Protein AF-A0A2V8NW48-F1 (afdb_monomer)

Structure (mmCIF, N/CA/C/O backbone):
data_AF-A0A2V8NW48-F1
#
_entry.id   AF-A0A2V8NW48-F1
#
loop_
_atom_site.group_PDB
_atom_site.id
_atom_site.type_symbol
_atom_site.label_atom_id
_atom_site.label_alt_id
_atom_site.label_comp_id
_atom_site.label_asym_id
_atom_site.label_entity_id
_atom_site.label_seq_id
_atom_site.pdbx_PDB_ins_code
_atom_site.Cartn_x
_atom_site.Cartn_y
_atom_site.Cartn_z
_atom_site.occupancy
_atom_site.B_iso_or_equiv
_atom_site.auth_seq_id
_atom_site.auth_comp_id
_atom_site.auth_asym_id
_atom_site.auth_atom_id
_atom_site.pdbx_PDB_model_num
ATOM 1 N N . MET A 1 1 ? -11.510 31.492 -11.851 1.00 40.62 1 MET A N 1
ATOM 2 C CA . MET A 1 1 ? -11.574 30.016 -11.915 1.00 40.62 1 MET A CA 1
ATOM 3 C C . MET A 1 1 ? -10.528 29.464 -10.951 1.00 40.62 1 MET A C 1
ATOM 5 O O . MET A 1 1 ? -9.345 29.568 -11.243 1.00 40.62 1 MET A O 1
ATOM 9 N N . LYS A 1 2 ? -10.920 29.046 -9.737 1.00 43.66 2 LYS A N 1
ATOM 10 C CA . LYS A 1 2 ? -9.961 28.589 -8.715 1.00 43.6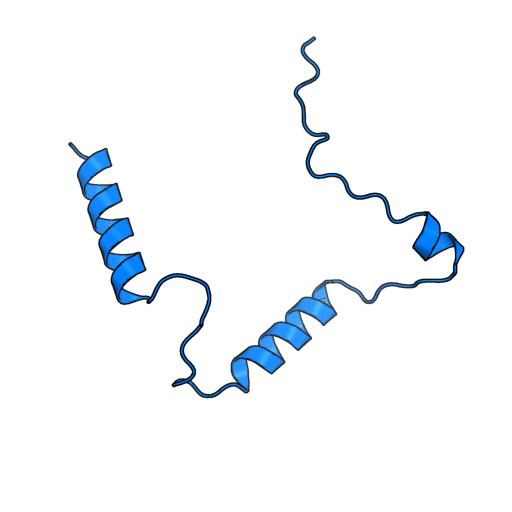6 2 LYS A CA 1
ATOM 11 C C . LYS A 1 2 ? -9.500 27.172 -9.077 1.00 43.66 2 LYS A C 1
ATOM 13 O O . LYS A 1 2 ? -10.296 26.243 -9.023 1.00 43.66 2 LYS A O 1
ATOM 18 N N . MET A 1 3 ? -8.239 27.031 -9.483 1.00 50.78 3 MET A N 1
ATOM 19 C CA . MET A 1 3 ? -7.551 25.742 -9.599 1.00 50.78 3 MET A CA 1
ATOM 20 C C . MET A 1 3 ? -7.350 25.190 -8.184 1.00 50.78 3 MET A C 1
ATOM 22 O O . MET A 1 3 ? -6.419 25.573 -7.480 1.00 50.78 3 MET A O 1
ATOM 26 N N . THR A 1 4 ? -8.286 24.363 -7.730 1.00 51.91 4 THR A N 1
ATOM 27 C CA . THR A 1 4 ? -8.240 23.730 -6.410 1.00 51.91 4 THR A CA 1
ATOM 28 C C . THR A 1 4 ? -7.165 22.636 -6.403 1.00 51.91 4 THR A C 1
ATOM 30 O O . THR A 1 4 ? -7.066 21.830 -7.325 1.00 51.91 4 THR A O 1
ATOM 33 N N . HIS A 1 5 ? -6.335 22.650 -5.364 1.00 57.97 5 HIS A N 1
ATOM 34 C CA . HIS A 1 5 ? -5.102 21.893 -5.140 1.00 57.97 5 HIS A CA 1
ATOM 35 C C . HIS A 1 5 ? -5.240 20.348 -5.129 1.00 57.97 5 HIS A C 1
ATOM 37 O O . HIS A 1 5 ? -4.937 19.708 -4.129 1.00 57.97 5 HIS A O 1
ATOM 43 N N . TYR A 1 6 ? -5.607 19.706 -6.242 1.00 55.88 6 TYR A N 1
ATOM 44 C CA . TYR A 1 6 ? -5.620 18.231 -6.363 1.00 55.88 6 TYR A CA 1
ATOM 45 C C . TYR A 1 6 ? -4.232 17.593 -6.579 1.00 55.88 6 TYR A C 1
ATOM 47 O O . TYR A 1 6 ? -4.115 16.388 -6.785 1.00 55.88 6 TYR A O 1
ATOM 55 N N . ARG A 1 7 ? -3.151 18.381 -6.548 1.00 58.88 7 ARG A N 1
ATOM 56 C CA . ARG A 1 7 ? -1.802 17.920 -6.930 1.00 58.88 7 ARG A CA 1
ATOM 57 C C . ARG A 1 7 ? -1.008 17.245 -5.809 1.00 58.88 7 ARG A C 1
ATOM 59 O O . ARG A 1 7 ? 0.080 16.756 -6.083 1.00 58.88 7 ARG A O 1
ATOM 66 N N . ILE A 1 8 ? -1.521 17.201 -4.579 1.00 67.12 8 ILE A N 1
ATOM 67 C CA . ILE A 1 8 ? -0.762 16.699 -3.419 1.00 67.12 8 ILE A CA 1
ATOM 68 C C . ILE A 1 8 ? -0.679 15.163 -3.333 1.00 67.12 8 ILE A C 1
ATOM 70 O O . ILE A 1 8 ? 0.136 14.656 -2.573 1.00 67.12 8 ILE A O 1
ATOM 74 N N . PHE A 1 9 ? -1.474 14.425 -4.120 1.00 80.00 9 PHE A N 1
ATOM 75 C CA . PHE A 1 9 ? -1.499 12.951 -4.115 1.00 80.00 9 PHE A CA 1
ATOM 76 C C . PHE A 1 9 ? -1.040 12.305 -5.433 1.00 80.00 9 PHE A C 1
ATOM 78 O O . PHE A 1 9 ? -1.234 11.108 -5.632 1.00 80.00 9 PHE A O 1
ATOM 85 N N . LEU A 1 10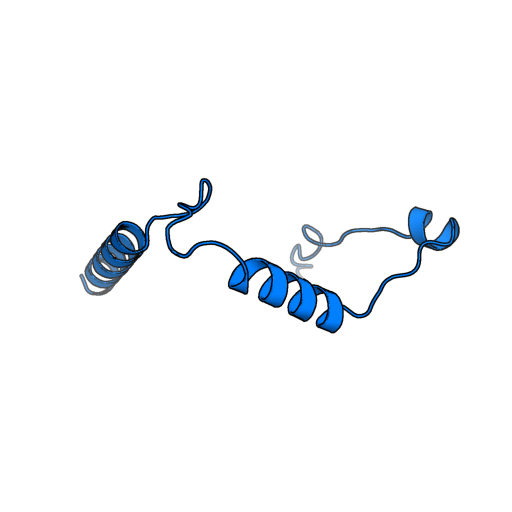 ? -0.432 13.070 -6.347 1.00 86.56 10 LEU A N 1
ATOM 86 C CA . LEU A 1 10 ? 0.148 12.498 -7.564 1.00 86.56 10 LEU A CA 1
ATOM 87 C C . LEU A 1 10 ? 1.581 12.031 -7.308 1.00 86.56 10 LEU A C 1
ATOM 89 O O . LEU A 1 10 ? 2.402 12.774 -6.775 1.00 86.56 10 LEU A O 1
ATOM 93 N N . VAL A 1 11 ? 1.884 10.814 -7.749 1.00 88.56 11 VAL A N 1
ATOM 94 C CA . VAL A 1 11 ? 3.224 10.224 -7.691 1.00 88.56 11 VAL A CA 1
ATOM 95 C C . VAL A 1 11 ? 3.736 10.057 -9.119 1.00 88.56 11 VAL A C 1
ATOM 97 O O . VAL A 1 11 ? 3.006 9.574 -9.980 1.00 88.56 11 VAL A O 1
ATOM 100 N N . ASN A 1 12 ? 4.982 10.463 -9.376 1.00 93.19 12 ASN A N 1
ATOM 101 C CA . ASN A 1 12 ? 5.661 10.230 -10.652 1.00 93.19 12 ASN A CA 1
ATOM 102 C C . ASN A 1 12 ? 6.638 9.056 -10.508 1.00 93.19 12 ASN A C 1
ATOM 104 O O . ASN A 1 12 ? 7.459 9.040 -9.590 1.00 93.19 12 ASN A O 1
ATOM 108 N N . ASN A 1 13 ? 6.559 8.095 -11.426 1.00 95.19 13 ASN A N 1
ATOM 109 C CA . ASN A 1 13 ? 7.429 6.921 -11.479 1.00 95.19 13 ASN A CA 1
ATOM 110 C C . ASN A 1 13 ? 8.078 6.711 -12.863 1.00 95.19 13 ASN A C 1
ATOM 112 O O . ASN A 1 13 ? 8.573 5.618 -13.143 1.00 95.19 13 ASN A O 1
ATOM 116 N N . ASP A 1 14 ? 8.150 7.752 -13.700 1.00 97.62 14 ASP A N 1
ATOM 117 C CA . ASP A 1 14 ? 8.613 7.665 -15.095 1.00 97.62 14 ASP A CA 1
ATOM 118 C C . ASP A 1 14 ? 10.030 7.096 -15.202 1.00 97.62 14 ASP A C 1
ATOM 120 O O . ASP A 1 14 ? 10.324 6.291 -16.082 1.00 97.62 14 ASP A O 1
ATOM 124 N N . LYS A 1 15 ? 10.912 7.457 -14.260 1.00 98.00 15 LYS A N 1
ATOM 125 C CA . LYS A 1 15 ? 12.289 6.939 -14.203 1.00 98.00 15 LYS A CA 1
ATOM 126 C C . LYS A 1 15 ? 12.338 5.417 -14.064 1.00 98.00 15 LYS A C 1
ATOM 128 O O . LYS A 1 15 ? 13.202 4.782 -14.658 1.00 98.00 15 LYS A O 1
ATOM 133 N N . ALA A 1 16 ? 11.433 4.836 -13.278 1.00 97.75 16 ALA A N 1
ATOM 134 C CA . ALA A 1 16 ? 11.400 3.396 -13.055 1.00 97.75 16 ALA A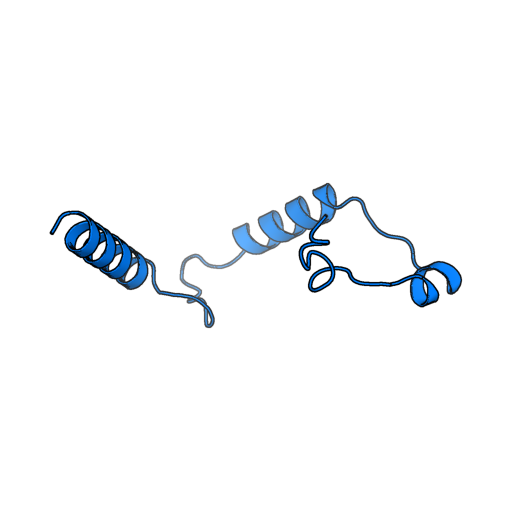 CA 1
ATOM 135 C C . ALA A 1 16 ? 10.876 2.664 -14.295 1.00 97.75 16 ALA A C 1
ATOM 137 O O . ALA A 1 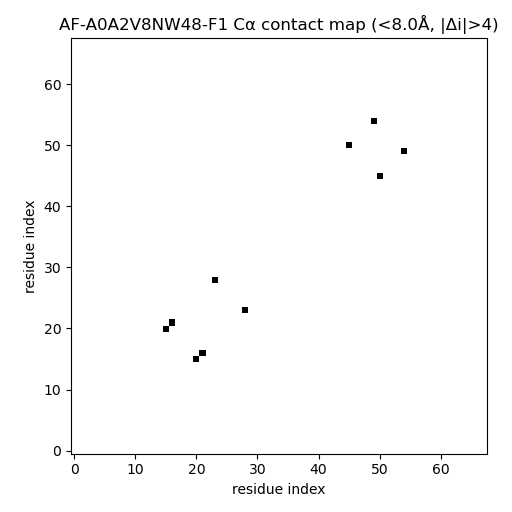16 ? 11.447 1.655 -14.701 1.00 97.75 16 ALA A O 1
ATOM 138 N N . ILE A 1 17 ? 9.843 3.217 -14.936 1.00 98.00 17 ILE A N 1
ATOM 139 C CA . ILE A 1 17 ? 9.305 2.693 -16.197 1.00 98.00 17 ILE A CA 1
ATOM 140 C C . ILE A 1 17 ? 10.371 2.762 -17.298 1.00 98.00 17 ILE A C 1
ATOM 142 O O . ILE A 1 17 ? 10.594 1.776 -17.995 1.00 98.00 17 ILE A O 1
ATOM 146 N N . ALA A 1 18 ? 11.092 3.883 -17.411 1.00 98.19 18 ALA A N 1
ATOM 147 C CA . ALA A 1 18 ? 12.188 4.045 -18.367 1.00 98.19 18 ALA A CA 1
ATOM 148 C C . ALA A 1 18 ? 13.341 3.051 -18.129 1.00 98.19 18 ALA A C 1
ATOM 150 O O . ALA A 1 18 ? 14.002 2.640 -19.078 1.00 98.19 18 ALA A O 1
ATOM 151 N N . ALA A 1 19 ? 13.556 2.628 -16.880 1.00 98.44 19 ALA A N 1
ATOM 152 C CA . ALA A 1 19 ? 14.509 1.579 -16.520 1.00 98.44 19 ALA A CA 1
ATOM 153 C C . ALA A 1 19 ? 13.979 0.145 -16.759 1.00 98.44 19 ALA A C 1
ATOM 155 O O . ALA A 1 19 ? 14.674 -0.818 -16.441 1.00 98.44 19 ALA A O 1
ATOM 156 N N . GLY A 1 20 ? 12.769 -0.014 -17.308 1.00 98.25 20 GLY A N 1
ATOM 157 C CA . GLY A 1 20 ? 12.174 -1.308 -17.652 1.00 98.25 20 GLY A CA 1
ATOM 158 C C . GLY A 1 20 ? 11.270 -1.917 -16.578 1.00 98.25 20 GLY A C 1
ATOM 159 O O . GLY A 1 20 ? 10.895 -3.085 -16.696 1.00 98.25 20 GLY A O 1
ATOM 160 N N . LEU A 1 21 ? 10.899 -1.166 -15.532 1.00 97.88 21 LEU A N 1
ATOM 161 C CA . LEU A 1 21 ? 9.939 -1.650 -14.539 1.00 97.88 21 LEU A CA 1
ATOM 162 C C . LEU A 1 21 ? 8.573 -1.888 -15.193 1.00 97.88 21 LEU A C 1
ATOM 164 O O . LEU A 1 21 ? 7.995 -0.991 -15.805 1.00 97.88 21 LEU A O 1
ATOM 168 N N . THR A 1 22 ? 8.028 -3.085 -14.994 1.00 97.31 22 THR A N 1
ATOM 169 C CA . THR A 1 22 ? 6.652 -3.430 -15.359 1.00 97.31 22 THR A CA 1
ATOM 170 C C . THR A 1 22 ? 5.828 -3.682 -14.100 1.00 97.31 22 THR A C 1
ATOM 172 O O . THR A 1 22 ? 6.363 -4.052 -13.053 1.00 97.31 22 THR A O 1
ATOM 175 N N . PHE A 1 23 ? 4.515 -3.467 -14.188 1.00 96.00 23 PHE A N 1
ATOM 176 C CA . PHE A 1 23 ? 3.595 -3.674 -13.074 1.00 96.00 23 PHE A CA 1
ATOM 177 C C . PHE A 1 23 ? 2.656 -4.839 -13.366 1.00 96.00 23 PHE A C 1
ATOM 179 O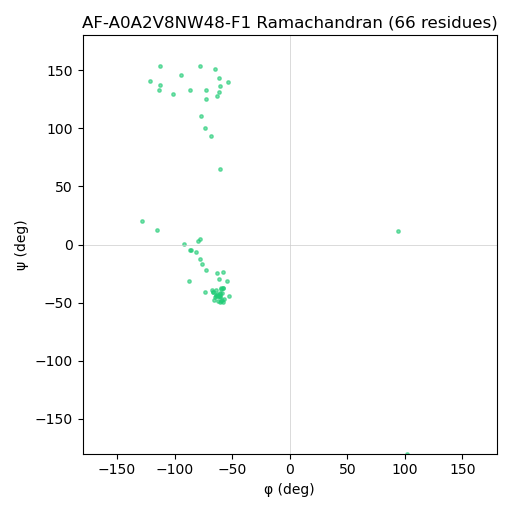 O . PHE A 1 23 ? 2.089 -4.956 -14.452 1.00 96.00 23 PHE A O 1
ATOM 186 N N . ARG A 1 24 ? 2.445 -5.673 -12.351 1.00 96.94 24 ARG A N 1
ATOM 187 C CA . ARG A 1 24 ? 1.314 -6.603 -12.302 1.00 96.94 24 ARG A CA 1
ATOM 188 C C . ARG A 1 24 ? -0.011 -5.825 -12.229 1.00 96.94 24 ARG A C 1
ATOM 190 O O . ARG A 1 24 ? -0.029 -4.736 -11.649 1.00 96.94 24 ARG A O 1
ATOM 197 N N . PRO A 1 25 ? -1.125 -6.374 -12.747 1.00 97.38 25 PRO A N 1
ATOM 198 C CA . PRO A 1 25 ? -2.448 -5.799 -12.528 1.00 97.38 25 PRO A CA 1
ATOM 199 C C . PRO A 1 25 ? -2.735 -5.613 -11.034 1.00 97.38 25 PRO A C 1
ATOM 201 O O . PRO A 1 25 ? -2.417 -6.488 -10.226 1.00 97.38 25 PRO A O 1
ATOM 204 N N . LEU A 1 26 ? -3.371 -4.497 -10.667 1.00 96.94 26 LEU A N 1
ATOM 205 C CA . LEU A 1 26 ? -3.692 -4.196 -9.267 1.00 96.94 26 LEU A CA 1
ATOM 206 C C . LEU A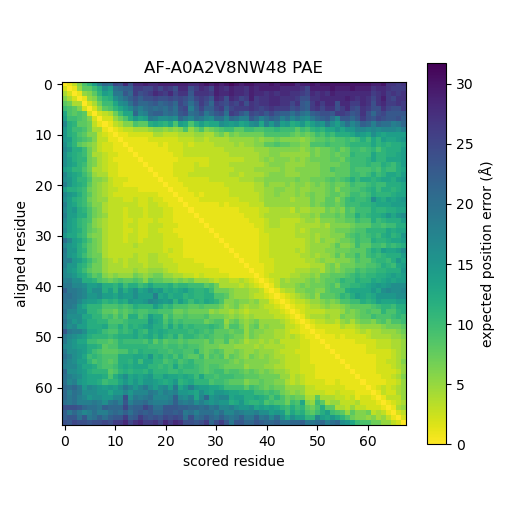 1 26 ? -4.561 -5.288 -8.627 1.00 96.94 26 LEU A C 1
ATOM 208 O O . LEU A 1 26 ? -4.336 -5.635 -7.471 1.00 96.94 26 LEU A O 1
ATOM 212 N N . SER A 1 27 ? -5.498 -5.863 -9.388 1.00 98.12 27 SER A N 1
ATOM 213 C CA . SER A 1 27 ? -6.362 -6.960 -8.933 1.00 98.12 27 SER A CA 1
ATOM 214 C C . SER A 1 27 ? -5.562 -8.119 -8.356 1.00 98.12 27 SER A C 1
ATOM 216 O O . SER A 1 27 ? -5.856 -8.583 -7.261 1.00 98.12 27 SER A O 1
ATOM 218 N N . ARG A 1 28 ? -4.474 -8.507 -9.026 1.00 98.06 28 ARG A N 1
ATOM 219 C CA . ARG A 1 28 ? -3.599 -9.560 -8.521 1.00 98.06 28 ARG A CA 1
ATOM 220 C C . ARG A 1 28 ? -3.009 -9.170 -7.183 1.00 98.06 28 ARG A C 1
ATOM 222 O O . ARG A 1 28 ? -2.914 -10.000 -6.294 1.00 98.06 28 ARG A O 1
ATOM 229 N N . THR A 1 29 ? -2.518 -7.939 -7.026 1.00 97.50 29 THR A N 1
ATOM 230 C CA . THR A 1 29 ? -1.946 -7.482 -5.742 1.00 97.50 29 THR A CA 1
ATOM 231 C C . THR A 1 29 ? -2.970 -7.581 -4.618 1.00 97.50 29 THR A C 1
ATOM 233 O O . THR A 1 29 ? -2.629 -8.069 -3.550 1.00 97.50 29 THR A O 1
ATOM 236 N N . ILE A 1 30 ? -4.219 -7.195 -4.883 1.00 97.88 30 ILE A N 1
ATOM 237 C CA . ILE A 1 30 ? -5.318 -7.316 -3.920 1.00 97.88 30 ILE A CA 1
ATOM 238 C C . ILE A 1 30 ? -5.546 -8.786 -3.541 1.00 97.88 30 ILE A C 1
ATOM 240 O O . ILE A 1 30 ? -5.581 -9.103 -2.356 1.00 97.88 30 ILE A O 1
ATOM 244 N N . GLU A 1 31 ? -5.652 -9.677 -4.528 1.00 98.31 31 GLU A N 1
ATOM 245 C CA . GLU A 1 31 ? -5.852 -11.118 -4.313 1.00 98.31 31 GLU A CA 1
ATOM 246 C C . GLU A 1 31 ? -4.735 -11.729 -3.455 1.00 98.31 31 GLU A C 1
ATOM 248 O O . GLU A 1 31 ? -5.021 -12.382 -2.452 1.00 98.31 31 GLU A O 1
ATOM 253 N N . ASP A 1 32 ? -3.469 -11.464 -3.793 1.00 97.69 32 ASP A N 1
ATOM 254 C CA . ASP A 1 32 ? -2.323 -11.990 -3.042 1.00 97.69 32 ASP A CA 1
ATOM 255 C C . ASP A 1 32 ? -2.283 -11.438 -1.609 1.00 97.69 32 ASP A C 1
ATOM 257 O O . ASP A 1 32 ? -1.972 -12.173 -0.672 1.00 97.69 32 ASP A O 1
ATOM 261 N N . THR A 1 33 ? -2.614 -10.155 -1.413 1.00 96.25 33 THR A N 1
ATOM 262 C CA . THR A 1 33 ? -2.688 -9.555 -0.075 1.00 96.25 33 THR A CA 1
ATOM 263 C C . THR A 1 33 ? -3.790 -10.193 0.764 1.00 96.25 33 THR A C 1
ATOM 265 O O . THR A 1 33 ? -3.546 -10.503 1.927 1.00 96.25 33 THR A O 1
ATOM 268 N N . LEU A 1 34 ? -4.972 -10.432 0.192 1.00 96.25 34 LEU A N 1
ATOM 269 C CA . LEU A 1 34 ? -6.074 -11.093 0.896 1.00 96.25 34 LEU A CA 1
ATOM 270 C C . LEU A 1 34 ? -5.746 -12.552 1.226 1.00 96.25 34 LEU A C 1
ATOM 272 O O . LEU A 1 34 ? -6.037 -13.008 2.327 1.00 96.25 34 LEU A O 1
ATOM 276 N N . ALA A 1 35 ? -5.110 -13.276 0.303 1.00 97.25 35 ALA A N 1
ATOM 277 C CA . ALA A 1 35 ? -4.677 -14.648 0.543 1.00 97.25 35 ALA A CA 1
ATOM 278 C C . ALA A 1 35 ? -3.624 -14.724 1.660 1.00 97.25 35 ALA A C 1
ATOM 280 O O . ALA A 1 35 ? -3.704 -15.593 2.528 1.00 97.25 35 ALA A O 1
ATOM 281 N N . TRP A 1 36 ? -2.661 -13.796 1.664 1.00 93.88 36 TRP A N 1
ATOM 282 C CA . TRP A 1 36 ? -1.689 -13.667 2.749 1.00 93.88 36 TRP A CA 1
ATOM 283 C C . TRP A 1 36 ? -2.368 -13.358 4.083 1.00 93.88 36 TRP A C 1
ATOM 285 O O . TRP A 1 36 ? -2.026 -13.977 5.088 1.00 93.88 36 TRP A O 1
ATOM 295 N N . ASP A 1 37 ? -3.330 -12.435 4.095 1.00 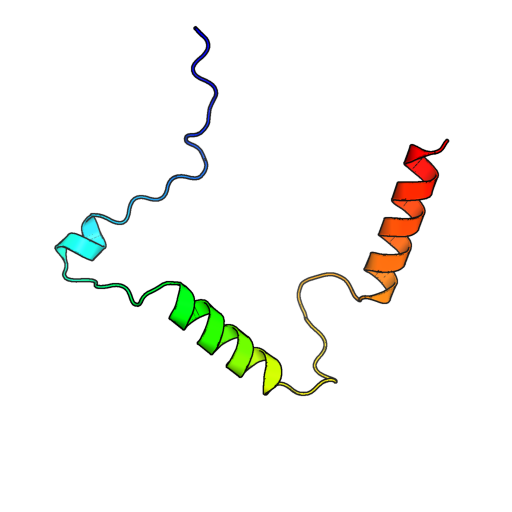91.62 37 ASP A N 1
ATOM 296 C CA . ASP A 1 37 ? -4.031 -12.033 5.312 1.00 91.62 37 ASP A CA 1
ATOM 297 C C . ASP A 1 37 ? -4.856 -13.184 5.902 1.00 91.62 37 ASP A C 1
ATOM 299 O O . ASP A 1 37 ? -4.732 -13.498 7.084 1.00 91.62 37 ASP A O 1
ATOM 303 N N . ALA A 1 38 ? -5.598 -13.901 5.054 1.00 91.81 38 ALA A N 1
ATOM 304 C CA . ALA A 1 38 ? -6.399 -15.057 5.447 1.00 91.81 38 ALA A CA 1
ATOM 305 C C . ALA A 1 38 ? -5.563 -16.231 5.990 1.00 91.81 38 ALA A C 1
ATOM 307 O O . ALA A 1 38 ? -6.073 -17.052 6.749 1.00 91.81 38 ALA A O 1
ATOM 308 N N . ALA A 1 39 ? -4.285 -16.326 5.612 1.00 93.38 39 ALA A N 1
ATOM 309 C CA . ALA A 1 39 ? -3.372 -17.357 6.100 1.00 93.38 39 ALA A CA 1
ATOM 310 C C . ALA A 1 39 ? -2.760 -17.037 7.478 1.00 93.38 39 ALA A C 1
ATOM 312 O O . ALA A 1 39 ? -2.041 -17.866 8.043 1.00 93.38 39 ALA A O 1
ATOM 313 N N . ARG A 1 40 ? -2.992 -15.838 8.026 1.00 87.44 40 ARG A N 1
ATOM 314 C CA . ARG A 1 40 ? -2.481 -15.446 9.345 1.00 87.44 40 ARG A CA 1
ATOM 315 C C . ARG A 1 40 ? -3.315 -16.070 10.464 1.00 87.44 40 ARG A C 1
ATOM 317 O O . ARG A 1 40 ? -4.500 -16.339 10.305 1.00 87.44 40 ARG A O 1
ATOM 324 N N . SER A 1 41 ? -2.692 -16.258 11.630 1.00 83.50 41 SER A N 1
ATOM 325 C CA . SER A 1 41 ? -3.425 -16.651 12.839 1.00 83.50 41 SER A CA 1
ATOM 326 C C . SER A 1 41 ? -4.471 -15.592 13.193 1.00 83.50 41 SER A C 1
ATOM 328 O O . SER A 1 41 ? -4.157 -14.399 13.198 1.00 83.50 41 SER A O 1
ATOM 330 N N . SER A 1 42 ? -5.677 -16.0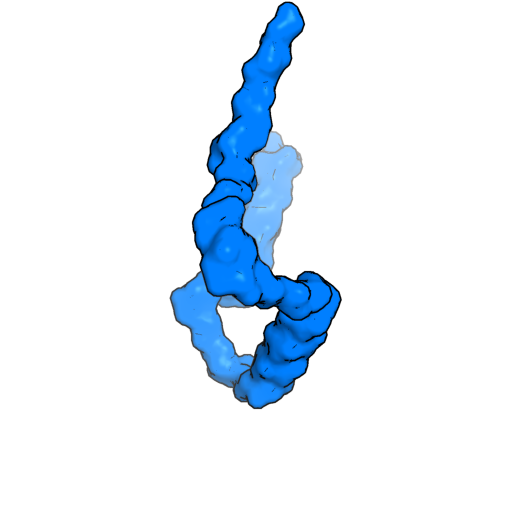36 13.553 1.00 78.31 42 SER A N 1
ATOM 331 C CA . SER A 1 42 ? -6.750 -15.180 14.076 1.00 78.31 42 SER A CA 1
ATOM 332 C C . SER A 1 42 ? -6.344 -14.421 15.338 1.00 78.31 42 SER A C 1
ATOM 334 O O . SER A 1 42 ? -6.894 -13.362 15.622 1.00 78.31 42 SER A O 1
ATOM 336 N N . ASP A 1 43 ? -5.360 -14.945 16.069 1.00 80.69 43 ASP A N 1
ATOM 337 C CA . ASP A 1 43 ? -4.914 -14.403 17.352 1.00 80.69 43 ASP A CA 1
ATOM 338 C C . ASP A 1 43 ? -3.763 -13.395 17.185 1.00 80.69 43 ASP A C 1
ATOM 340 O O . ASP A 1 43 ? -3.234 -12.859 18.160 1.00 80.69 43 ASP A O 1
ATOM 344 N N . ALA A 1 44 ? -3.332 -13.138 15.945 1.00 80.75 44 ALA A N 1
ATOM 345 C CA . ALA A 1 44 ? -2.264 -12.193 15.659 1.00 80.75 44 ALA A CA 1
ATOM 346 C C . ALA A 1 44 ? -2.757 -10.749 15.840 1.00 80.75 44 ALA A C 1
ATOM 348 O O . ALA A 1 44 ? -3.370 -10.172 14.940 1.00 80.75 44 ALA A O 1
ATOM 349 N N . GLU A 1 45 ? -2.434 -10.135 16.981 1.00 82.25 45 GLU A N 1
ATOM 350 C CA . GLU A 1 45 ? -2.740 -8.723 17.215 1.00 82.25 45 GLU A CA 1
ATOM 351 C C . GLU A 1 45 ? -2.022 -7.811 16.201 1.00 82.25 45 GLU A C 1
ATOM 353 O O . GLU A 1 45 ? -0.806 -7.888 15.975 1.00 82.25 45 GLU A O 1
ATOM 358 N N . TRP A 1 46 ? -2.781 -6.897 15.596 1.00 82.88 46 TRP A N 1
ATOM 359 C CA . TRP A 1 46 ? -2.236 -5.865 14.722 1.00 82.88 46 TRP A CA 1
ATOM 360 C C . TRP A 1 46 ? -1.503 -4.807 15.551 1.00 82.88 46 TRP A C 1
ATOM 362 O O . TRP A 1 46 ? -2.069 -4.202 16.458 1.00 82.88 46 TRP A O 1
ATOM 372 N N . ARG A 1 47 ? -0.233 -4.545 15.217 1.00 85.38 47 ARG A N 1
ATOM 373 C CA . ARG A 1 47 ? 0.573 -3.494 15.875 1.00 85.38 47 ARG A CA 1
ATOM 374 C C . ARG A 1 47 ? 0.161 -2.076 15.478 1.00 85.38 47 ARG A C 1
ATOM 376 O O . ARG A 1 47 ? 0.497 -1.125 16.173 1.00 85.38 47 ARG A O 1
ATOM 383 N N . ALA A 1 48 ? -0.496 -1.942 14.333 1.00 85.94 48 ALA A N 1
ATOM 384 C CA . ALA A 1 48 ? -0.971 -0.680 13.792 1.00 85.94 48 ALA A CA 1
ATOM 385 C C . ALA A 1 48 ? -2.489 -0.755 13.617 1.00 85.94 48 ALA A C 1
ATOM 387 O O . ALA A 1 48 ? -3.005 -1.784 13.189 1.00 85.94 48 ALA A O 1
ATOM 388 N N . GLY A 1 49 ? -3.176 0.344 13.922 1.00 86.06 49 GLY A N 1
ATOM 389 C CA . GLY A 1 49 ? -4.636 0.412 13.917 1.00 86.06 49 GLY A CA 1
ATOM 390 C C . GLY A 1 49 ? -5.241 0.337 15.320 1.00 86.06 49 GLY A C 1
ATOM 391 O O . GLY A 1 49 ? -4.532 0.284 16.325 1.00 86.06 49 GLY A O 1
ATOM 392 N N . LEU A 1 50 ? -6.570 0.394 15.380 1.00 89.88 50 LEU A N 1
ATOM 393 C CA . LEU A 1 50 ? -7.332 0.287 16.620 1.00 89.88 50 LEU A CA 1
ATOM 394 C C . LEU A 1 50 ? -7.777 -1.157 16.841 1.00 89.88 50 LEU A C 1
ATOM 396 O O . LEU A 1 50 ? -8.116 -1.858 15.890 1.00 89.88 50 LEU A O 1
ATOM 400 N N . LYS A 1 51 ? -7.838 -1.581 18.109 1.00 88.88 51 LYS A N 1
ATOM 401 C CA . LYS A 1 51 ? -8.558 -2.811 18.452 1.00 88.88 51 LYS A CA 1
ATOM 402 C C . LYS A 1 51 ? -10.041 -2.647 18.075 1.00 88.88 51 LYS A C 1
ATOM 404 O O . LYS A 1 51 ? -10.572 -1.547 18.276 1.00 88.88 51 LYS A O 1
ATOM 409 N N . PRO A 1 52 ? -10.725 -3.701 17.593 1.00 87.88 52 PRO A N 1
ATOM 410 C CA . PRO A 1 52 ? -12.128 -3.614 17.180 1.00 87.88 52 PRO A CA 1
ATOM 411 C C . PRO A 1 52 ? -13.060 -3.061 18.267 1.00 87.88 52 PRO A C 1
ATOM 413 O O . PRO A 1 52 ? -14.062 -2.410 17.982 1.00 87.88 52 PRO A O 1
ATOM 416 N N . GLU A 1 53 ? -12.757 -3.302 19.540 1.00 91.88 53 GLU A N 1
ATOM 417 C CA . GLU A 1 53 ? -13.507 -2.775 20.686 1.00 91.88 53 GLU A CA 1
ATOM 418 C C . GLU A 1 53 ? -13.382 -1.253 20.748 1.00 91.88 53 GLU A C 1
ATOM 420 O O . GLU A 1 53 ? -14.385 -0.546 20.833 1.00 91.88 53 GLU A O 1
ATOM 425 N N . ARG A 1 54 ? -12.150 -0.747 20.625 1.00 92.19 54 ARG A N 1
ATOM 426 C CA . ARG A 1 54 ? -11.856 0.684 20.694 1.00 92.19 54 ARG A CA 1
ATOM 427 C C . ARG A 1 54 ? -12.431 1.440 19.504 1.00 92.19 54 ARG A C 1
ATOM 429 O O . ARG A 1 54 ? -12.944 2.542 19.670 1.00 92.19 54 ARG A O 1
ATOM 436 N N . GLU A 1 55 ? -12.363 0.852 18.315 1.00 94.25 55 GLU A N 1
ATOM 437 C CA . GLU A 1 55 ? -13.008 1.413 17.129 1.00 94.25 55 GLU A CA 1
ATOM 438 C C . GLU A 1 55 ? -14.524 1.538 17.342 1.00 94.25 55 GLU A C 1
ATOM 440 O O . GLU A 1 55 ? -15.086 2.619 17.166 1.00 94.25 55 GLU A O 1
ATOM 445 N N . ARG A 1 56 ? -15.1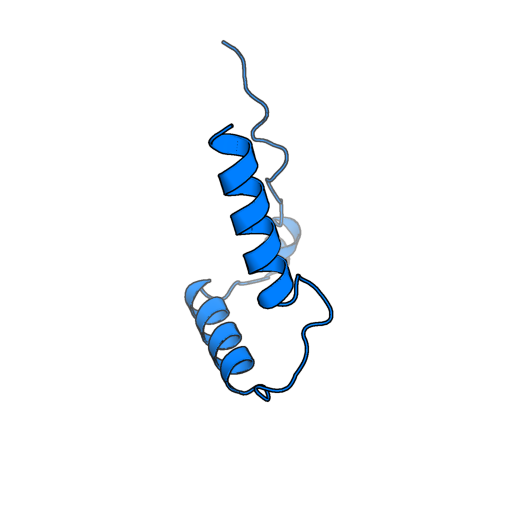81 0.473 17.822 1.00 95.38 56 ARG A N 1
ATOM 446 C CA . ARG A 1 56 ? -16.623 0.484 18.120 1.00 95.38 56 ARG A CA 1
ATOM 447 C C . ARG A 1 56 ? -17.001 1.524 19.175 1.00 95.38 56 ARG A C 1
ATOM 449 O O . ARG A 1 56 ? -18.021 2.192 19.021 1.00 95.38 56 ARG A O 1
ATOM 456 N N . GLU A 1 57 ? -16.211 1.672 20.237 1.00 96.19 57 GLU A N 1
ATOM 457 C CA . GLU A 1 57 ? -16.408 2.723 21.246 1.00 96.19 57 GLU A CA 1
ATOM 458 C C . GLU A 1 57 ? -16.351 4.125 20.635 1.00 96.19 57 GLU A C 1
ATOM 460 O O . GLU A 1 57 ? -17.223 4.953 20.899 1.00 96.19 57 GLU A O 1
ATOM 465 N N . LEU A 1 58 ? -15.338 4.389 19.807 1.00 95.12 58 LEU A N 1
ATOM 466 C CA . LEU A 1 58 ? -15.149 5.693 19.179 1.00 95.12 58 LEU A CA 1
ATOM 467 C C . LEU A 1 58 ? -16.267 6.012 18.189 1.00 95.12 58 LEU A C 1
ATOM 469 O O . LEU A 1 58 ? -16.761 7.134 18.198 1.00 95.12 58 LEU A O 1
ATOM 473 N N . ILE A 1 59 ? -16.713 5.034 17.397 1.00 95.94 59 ILE A N 1
ATOM 474 C CA . ILE A 1 59 ? -17.849 5.203 16.480 1.00 95.94 59 ILE A CA 1
ATOM 475 C C . ILE A 1 59 ? -19.124 5.556 17.258 1.00 95.94 59 ILE A C 1
ATOM 477 O O . ILE A 1 59 ? -19.845 6.468 16.862 1.00 95.94 59 ILE A O 1
ATOM 481 N N . LYS A 1 60 ? -19.387 4.891 18.393 1.00 95.75 60 LYS A N 1
ATOM 482 C CA . LYS A 1 60 ? -20.538 5.221 19.254 1.00 95.75 60 LYS A CA 1
ATOM 483 C C . LYS A 1 60 ? -20.432 6.623 19.850 1.00 95.75 60 LYS A C 1
ATOM 485 O O . LYS A 1 60 ? -21.415 7.355 19.848 1.00 95.75 60 LYS A O 1
ATOM 490 N N . SER A 1 61 ? -19.250 6.990 20.347 1.00 94.00 61 SER A N 1
ATOM 491 C CA . SER A 1 61 ? -18.984 8.328 20.890 1.00 94.00 61 SER A CA 1
ATOM 492 C C . SER A 1 61 ? -19.196 9.412 19.831 1.00 94.00 61 SER A C 1
ATOM 494 O O . SER A 1 61 ? -19.857 10.415 20.087 1.00 94.00 61 SER A O 1
ATOM 496 N N . LEU A 1 62 ? -18.699 9.174 18.614 1.00 94.38 62 LEU A N 1
ATOM 497 C CA . LEU A 1 62 ? -18.870 10.084 17.490 1.00 94.38 62 LEU A CA 1
ATOM 498 C C . LEU A 1 62 ? -20.349 10.252 17.131 1.00 94.38 62 LEU A C 1
ATOM 500 O O . LEU A 1 62 ? -20.805 11.385 17.026 1.00 94.38 62 LEU A O 1
ATOM 504 N N . ALA A 1 63 ? -21.098 9.154 17.001 1.00 91.12 63 ALA A N 1
ATOM 505 C CA . ALA A 1 63 ? -22.534 9.210 16.731 1.00 91.12 63 ALA A CA 1
ATOM 506 C C . ALA A 1 63 ? -23.275 10.023 17.806 1.00 91.12 63 ALA A C 1
ATOM 508 O O . ALA A 1 63 ? -24.002 10.954 17.481 1.00 91.12 63 ALA A O 1
ATOM 509 N N . HIS A 1 64 ? -22.985 9.767 19.086 1.00 85.19 64 HIS A N 1
ATOM 510 C CA . HIS A 1 64 ? -23.570 10.530 20.190 1.00 85.19 64 HIS A CA 1
ATOM 511 C C . HIS A 1 64 ? -23.252 12.032 20.125 1.00 85.19 64 HIS A C 1
ATOM 513 O O . HIS A 1 64 ? -24.109 12.847 20.439 1.00 85.19 64 HIS A O 1
ATOM 519 N N . SER A 1 65 ? -22.040 12.403 19.704 1.00 84.31 65 SER A N 1
ATOM 520 C CA . SER A 1 65 ? -21.635 13.809 19.563 1.00 84.31 65 SER A CA 1
ATOM 521 C C . SER A 1 65 ? -22.205 14.518 18.331 1.00 84.31 65 SER A C 1
ATOM 523 O O . SER A 1 65 ? -22.149 15.739 18.266 1.00 84.31 65 SER A O 1
ATOM 525 N N . ILE A 1 66 ? -22.700 13.765 17.344 1.00 82.56 66 ILE A N 1
ATOM 526 C CA . ILE A 1 66 ? -23.346 14.306 16.140 1.00 82.56 66 ILE A CA 1
ATOM 527 C C . ILE A 1 66 ? -24.844 14.530 16.389 1.00 82.56 66 ILE A C 1
ATOM 529 O O . ILE A 1 66 ? -25.422 15.451 15.817 1.00 82.56 66 ILE A O 1
ATOM 533 N N . ASP A 1 67 ? -25.453 13.706 17.244 1.00 73.25 67 ASP A N 1
ATOM 534 C CA . ASP A 1 67 ? -26.883 13.762 17.569 1.00 73.25 67 ASP A CA 1
ATOM 535 C C . ASP A 1 67 ? -27.229 14.746 18.714 1.00 73.25 67 ASP A C 1
ATOM 537 O O . ASP A 1 67 ? -28.410 14.920 19.025 1.00 73.25 67 ASP A O 1
ATOM 541 N N . ALA A 1 68 ? -26.227 15.367 19.352 1.00 54.44 68 ALA A N 1
ATOM 542 C CA . ALA A 1 68 ? -26.359 16.325 20.461 1.00 54.44 68 ALA A CA 1
ATOM 543 C C . ALA A 1 68 ? -26.166 17.779 20.004 1.00 54.44 68 ALA A C 1
ATOM 545 O O . ALA A 1 68 ? -26.902 18.653 20.520 1.00 54.44 68 ALA A O 1
#

Sequence (68 aa):
MKMTHYRIFLVNNDKAIAAGLTFRPLSRTIEDTLAWDAARSSDAEWRAGLKPERERELIKSLAHSIDA

Foldseek 3Di:
DDPPPPPPPDDDDVVVVVVVDDDDPVVVVVVVVVVVVVPDDPPDDDPDDDDPVVVVVVVVVVVVVVVD

pLDDT: mean 86.81, std 14.56, range [40.62, 98.44]

Solvent-accessible surface area (backbone atoms only — not comparable to full-atom values): 4584 Å² total; per-residue (Å²): 134,86,84,71,84,75,69,86,81,70,81,88,58,64,71,48,46,76,72,66,56,80,79,78,62,67,66,58,55,53,51,53,52,52,54,55,57,71,71,49,66,90,81,64,78,70,92,71,81,72,56,73,66,57,47,52,51,50,54,51,52,50,51,56,65,70,80,109

Radius of gyration: 20.39 Å; Cα contacts (8 Å, |Δi|>4): 5; chains: 1; bounding box: 41×47×40 Å

Secondary structure (DSSP, 8-state):
-----GGGG----HHHHHTT-----HHHHHHHHHHHHHTS-TT---SSS--HHHHHHHHHHHHHHH--

Mean predicted aligned error: 9.41 Å